Protein AF-A0A7J9BFY3-F1 (afdb_monomer_lite)

InterPro domains:
  IPR002213 UDP-glucuronosyl/UDP-glucosyltransferase [PF00201] (2-82)

Organism: Gossypium gossypioides (NCBI:txid34282)

Foldseek 3Di:
DALVVVQVVLVVVLVVPAADEAADAPVVHDDPSVCPDPVSCVSCVVGYDYYNDDPLLVVLLDPVDPDDDDPPDPVNVCSNVVSPPVVVVVCCLVPNPVNVVVVVVVVVD

Sequence (109 aa):
MSAKHLKEFAWGLANSKHPFLWIVRPDVVMGDSANLDLEFLKEIKERGLITSWCNQYEVLSHPSVGVFLTHCGWNSTVETISGENIEFLVKEMMEGEEGKKKKEKALEW

Secondary structure (DSSP, 8-state):
--HHHHHHHHHHHHHT-S-EEEE--TTTS-SS-----HHHHHHHTTTEEEES---HHHHHTSTT---------HHHHHHHHHHS-HHHHHHHHHHSHHHHHHHHHHHT-

Structure (mmCIF, N/CA/C/O backbone):
data_AF-A0A7J9BFY3-F1
#
_entry.id   AF-A0A7J9BFY3-F1
#
loop_
_atom_site.group_PDB
_atom_site.id
_atom_site.type_symbol
_atom_site.label_atom_id
_atom_site.label_alt_id
_atom_site.label_comp_id
_atom_site.label_asym_id
_atom_site.label_entity_id
_atom_site.label_seq_id
_atom_site.pdbx_PDB_ins_code
_atom_site.Cartn_x
_atom_site.Cartn_y
_atom_site.Cartn_z
_atom_site.occupancy
_atom_site.B_iso_or_equiv
_atom_site.auth_seq_id
_atom_site.auth_comp_id
_atom_site.auth_asym_id
_atom_site.auth_atom_id
_atom_site.pdbx_PDB_model_num
ATOM 1 N N . MET A 1 1 ? 8.677 11.393 -5.356 1.00 67.44 1 MET A N 1
ATOM 2 C CA . MET A 1 1 ? 9.448 10.176 -5.012 1.00 67.44 1 MET A CA 1
ATOM 3 C C . MET A 1 1 ? 10.506 9.970 -6.087 1.00 67.44 1 MET A C 1
ATOM 5 O O . MET A 1 1 ? 10.168 10.152 -7.247 1.00 67.44 1 MET A O 1
ATOM 9 N N . SER A 1 2 ? 11.766 9.680 -5.745 1.00 81.00 2 SER A N 1
ATOM 10 C CA . SER A 1 2 ? 12.789 9.367 -6.761 1.00 81.00 2 SER A CA 1
ATOM 11 C C . SER A 1 2 ? 12.584 7.946 -7.301 1.00 81.00 2 SER A C 1
ATOM 13 O O . SER A 1 2 ? 11.989 7.114 -6.614 1.00 81.00 2 SER A O 1
ATOM 15 N N . ALA A 1 3 ? 13.112 7.639 -8.489 1.00 79.19 3 ALA A N 1
ATOM 16 C CA . ALA A 1 3 ? 13.036 6.289 -9.061 1.00 79.19 3 ALA A CA 1
ATOM 17 C C . ALA A 1 3 ? 13.691 5.226 -8.154 1.00 79.19 3 ALA A C 1
ATOM 19 O O . ALA A 1 3 ? 13.173 4.121 -8.009 1.00 79.19 3 ALA A O 1
ATOM 20 N N . LYS A 1 4 ? 14.790 5.581 -7.469 1.00 84.12 4 LYS A N 1
ATOM 21 C CA . LYS A 1 4 ? 15.439 4.704 -6.483 1.00 84.12 4 LYS A CA 1
ATOM 22 C C . 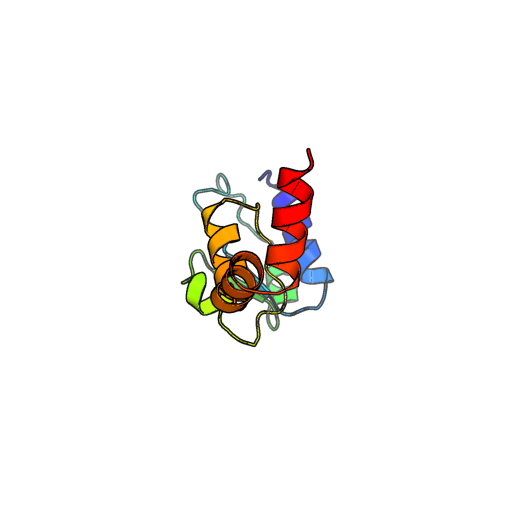LYS A 1 4 ? 14.510 4.394 -5.303 1.00 84.12 4 LYS A C 1
ATOM 24 O O . LYS A 1 4 ? 14.317 3.225 -4.991 1.00 84.12 4 LYS A O 1
ATOM 29 N N . HIS A 1 5 ? 13.898 5.416 -4.697 1.00 84.62 5 HIS A N 1
ATOM 30 C CA . HIS A 1 5 ? 12.972 5.214 -3.577 1.00 84.62 5 HIS A CA 1
ATOM 31 C C . HIS A 1 5 ? 11.724 4.427 -3.996 1.00 84.62 5 HIS A C 1
ATOM 33 O O . HIS A 1 5 ? 11.253 3.596 -3.231 1.00 84.62 5 HIS A O 1
ATOM 39 N N . LEU A 1 6 ? 11.214 4.639 -5.216 1.00 85.69 6 LEU A N 1
ATOM 40 C CA . LEU A 1 6 ? 10.105 3.849 -5.761 1.00 85.69 6 LEU A CA 1
ATOM 41 C C . LEU A 1 6 ? 10.471 2.362 -5.849 1.00 85.69 6 LEU A C 1
ATOM 43 O O . LEU A 1 6 ? 9.686 1.518 -5.423 1.00 85.69 6 LEU A O 1
ATOM 47 N N . LYS A 1 7 ? 11.664 2.046 -6.369 1.00 87.44 7 LYS A N 1
ATOM 48 C CA . LYS A 1 7 ? 12.139 0.663 -6.488 1.00 87.44 7 LYS A CA 1
ATOM 49 C C . LYS A 1 7 ? 12.340 0.009 -5.120 1.00 87.44 7 LYS A C 1
ATOM 51 O O . LYS A 1 7 ? 11.907 -1.122 -4.923 1.00 87.44 7 LYS A O 1
ATOM 56 N N . GLU A 1 8 ? 12.966 0.713 -4.180 1.00 90.88 8 GLU A N 1
ATOM 57 C CA . GLU A 1 8 ? 13.152 0.218 -2.810 1.00 90.88 8 GLU A CA 1
ATOM 58 C C . GLU A 1 8 ? 11.808 -0.025 -2.115 1.00 90.88 8 GLU A C 1
ATOM 60 O O . GLU A 1 8 ? 11.621 -1.065 -1.489 1.00 90.88 8 GLU A O 1
ATOM 65 N N . PHE A 1 9 ? 10.844 0.883 -2.287 1.00 90.62 9 PHE A N 1
ATOM 66 C CA . PHE A 1 9 ? 9.503 0.730 -1.730 1.00 90.62 9 PHE A CA 1
ATOM 67 C C . PHE A 1 9 ? 8.756 -0.466 -2.339 1.00 90.62 9 PHE A C 1
ATOM 69 O O . PHE A 1 9 ? 8.196 -1.277 -1.602 1.00 90.62 9 PHE A O 1
ATOM 76 N N . ALA A 1 10 ? 8.807 -0.627 -3.666 1.00 91.31 10 ALA A N 1
ATOM 77 C CA . ALA A 1 10 ? 8.214 -1.769 -4.360 1.00 91.31 10 ALA A CA 1
ATOM 78 C C . ALA A 1 10 ? 8.774 -3.098 -3.828 1.00 91.31 10 ALA A C 1
ATOM 80 O O . ALA A 1 10 ? 8.023 -3.973 -3.397 1.00 91.31 10 ALA A O 1
ATOM 81 N N . TRP A 1 11 ? 10.100 -3.233 -3.773 1.00 94.31 11 TRP A N 1
ATOM 82 C CA . TRP A 1 11 ? 10.732 -4.447 -3.257 1.00 94.31 11 TRP A CA 1
ATOM 83 C C . TRP A 1 11 ? 10.504 -4.650 -1.755 1.00 94.31 11 TRP A C 1
ATOM 85 O O . TRP A 1 11 ? 10.384 -5.791 -1.314 1.00 94.31 11 TRP A O 1
ATOM 95 N N . GLY A 1 12 ? 10.347 -3.578 -0.975 1.00 94.50 12 GLY A N 1
ATOM 96 C CA . GLY A 1 12 ? 9.887 -3.652 0.412 1.00 94.50 12 GLY A CA 1
ATOM 97 C C . GLY A 1 12 ? 8.504 -4.302 0.534 1.00 94.50 12 GLY A C 1
ATOM 98 O O . GLY A 1 12 ? 8.336 -5.244 1.311 1.00 94.50 12 GLY A O 1
ATOM 99 N N . LEU A 1 13 ? 7.535 -3.875 -0.285 1.00 94.19 13 LEU A N 1
ATOM 100 C CA . LEU A 1 13 ? 6.199 -4.485 -0.333 1.00 94.19 13 LEU A CA 1
ATOM 101 C C . LEU A 1 13 ? 6.256 -5.959 -0.754 1.00 94.19 13 LEU A C 1
ATOM 103 O O . LEU A 1 13 ? 5.663 -6.813 -0.094 1.00 94.19 13 LEU A O 1
ATOM 107 N N . ALA A 1 14 ? 7.007 -6.279 -1.810 1.00 94.81 14 ALA A N 1
ATOM 108 C CA . ALA A 1 14 ? 7.172 -7.651 -2.287 1.00 94.81 14 ALA A CA 1
ATOM 109 C C . ALA A 1 14 ? 7.753 -8.577 -1.202 1.00 94.81 14 ALA A C 1
ATOM 111 O O . ALA A 1 14 ? 7.197 -9.650 -0.930 1.00 94.81 14 ALA A O 1
ATOM 112 N N . ASN A 1 15 ? 8.820 -8.124 -0.539 1.00 96.25 15 ASN A N 1
ATOM 113 C CA . ASN A 1 15 ? 9.544 -8.874 0.486 1.00 96.25 15 ASN A CA 1
ATOM 114 C C . ASN A 1 15 ? 8.793 -8.979 1.814 1.00 96.25 15 ASN A C 1
ATOM 116 O O . ASN A 1 15 ? 9.067 -9.906 2.569 1.00 96.25 15 ASN A O 1
ATOM 120 N N . SER A 1 16 ? 7.820 -8.101 2.081 1.00 95.25 16 SER A N 1
ATOM 121 C CA . SER A 1 16 ? 6.959 -8.208 3.268 1.00 95.25 16 SER A CA 1
ATOM 122 C C . SER A 1 16 ? 6.140 -9.505 3.304 1.00 95.25 16 SER A C 1
ATOM 124 O O . SER A 1 16 ? 5.668 -9.905 4.360 1.00 95.25 16 SER A O 1
ATOM 126 N N . LYS A 1 17 ? 5.944 -10.158 2.148 1.00 95.06 17 LYS A N 1
ATOM 127 C CA . LYS A 1 17 ? 5.102 -11.355 1.968 1.00 95.06 17 LYS A CA 1
ATOM 128 C C . LYS A 1 17 ? 3.621 -11.181 2.358 1.00 95.06 17 LYS A C 1
ATOM 130 O O . LYS A 1 17 ? 2.857 -12.137 2.248 1.00 95.06 17 LYS A O 1
ATOM 135 N N . HIS A 1 18 ? 3.176 -9.965 2.675 1.00 95.06 18 HIS A N 1
ATOM 136 C CA . HIS A 1 18 ? 1.774 -9.648 2.950 1.00 95.06 18 HIS A CA 1
ATOM 137 C C . HIS A 1 18 ? 0.987 -9.273 1.679 1.00 95.06 18 HIS A C 1
ATOM 139 O O . HIS A 1 18 ? 1.595 -8.858 0.685 1.00 95.06 18 HIS A O 1
ATOM 145 N N . PRO A 1 19 ? -0.351 -9.433 1.672 1.00 96.56 19 PRO A N 1
ATOM 146 C CA . PRO A 1 19 ? -1.208 -8.863 0.636 1.00 96.56 19 PRO A CA 1
ATOM 147 C C . PRO A 1 19 ? -1.220 -7.332 0.692 1.00 96.56 19 PRO A C 1
ATOM 149 O O . PRO A 1 19 ? -1.167 -6.761 1.781 1.00 96.56 19 PRO A O 1
ATOM 152 N N . PHE A 1 20 ? -1.313 -6.662 -0.457 1.00 95.88 20 PHE A N 1
ATOM 153 C CA . PHE A 1 20 ? -1.373 -5.199 -0.502 1.00 95.88 20 PHE A CA 1
ATOM 154 C C . PHE A 1 20 ? -2.130 -4.660 -1.723 1.00 95.88 20 PHE A C 1
ATOM 156 O O . PHE A 1 20 ? -2.129 -5.252 -2.803 1.00 95.88 20 PHE A O 1
ATOM 163 N N . LEU A 1 21 ? -2.716 -3.474 -1.554 1.00 95.44 21 LEU A N 1
ATOM 164 C CA . LEU A 1 21 ? -3.206 -2.615 -2.629 1.00 95.44 21 LEU A CA 1
ATOM 165 C C . LEU A 1 21 ? -2.311 -1.375 -2.687 1.00 95.44 21 LEU A C 1
ATOM 167 O O . LEU A 1 21 ? -2.192 -0.656 -1.697 1.00 95.44 21 LEU A O 1
ATOM 171 N N . TRP A 1 22 ? -1.684 -1.119 -3.834 1.00 93.25 22 TRP A N 1
ATOM 172 C CA . TRP A 1 22 ? -0.803 0.031 -4.016 1.00 93.25 22 TRP A CA 1
ATOM 173 C C . TRP A 1 22 ? -1.325 0.964 -5.108 1.00 93.25 22 TRP A C 1
ATOM 175 O O . TRP A 1 22 ? -1.409 0.602 -6.282 1.00 93.25 22 TRP A O 1
ATOM 185 N N . ILE A 1 23 ? -1.671 2.189 -4.709 1.00 90.81 23 ILE A N 1
ATOM 186 C CA . ILE A 1 23 ? -2.132 3.231 -5.625 1.00 90.81 23 ILE A CA 1
ATOM 187 C C . ILE A 1 23 ? -0.924 3.992 -6.171 1.00 90.81 23 ILE A C 1
ATOM 189 O O . ILE A 1 23 ? -0.265 4.731 -5.437 1.00 90.81 23 ILE A O 1
ATOM 193 N N . VAL A 1 24 ? -0.628 3.817 -7.459 1.00 85.19 24 VAL A N 1
ATOM 194 C CA . VAL A 1 24 ? 0.509 4.455 -8.136 1.00 85.19 24 VAL A CA 1
ATOM 195 C C . VAL A 1 24 ? -0.008 5.381 -9.223 1.00 85.19 24 VAL A C 1
ATOM 197 O O . VAL A 1 24 ? -0.541 4.938 -10.235 1.00 85.19 24 VAL A O 1
ATOM 200 N N . ARG A 1 25 ? 0.174 6.687 -9.021 1.00 76.69 25 ARG A N 1
ATOM 201 C CA . ARG A 1 25 ? -0.208 7.725 -9.981 1.00 76.69 25 ARG A CA 1
ATOM 202 C C . ARG A 1 25 ? 0.882 7.930 -11.041 1.00 76.69 25 ARG A C 1
ATOM 204 O O . ARG A 1 25 ? 1.947 8.445 -10.687 1.00 76.69 25 ARG A O 1
ATOM 211 N N . PRO A 1 26 ? 0.642 7.576 -12.320 1.00 67.25 26 PRO A N 1
ATOM 212 C CA . PRO A 1 26 ? 1.659 7.673 -13.372 1.00 67.25 26 PRO A CA 1
ATOM 213 C C . PRO A 1 26 ? 2.151 9.105 -13.616 1.00 67.25 26 PRO A C 1
ATOM 215 O O . PRO A 1 26 ? 3.277 9.312 -14.043 1.00 67.25 26 PRO A O 1
ATOM 218 N N . ASP A 1 27 ? 1.317 10.100 -13.322 1.00 65.69 27 ASP A N 1
ATOM 219 C CA . ASP A 1 27 ? 1.605 11.519 -13.523 1.00 65.69 27 ASP A CA 1
ATOM 220 C C . ASP A 1 27 ? 2.486 12.132 -12.420 1.00 65.69 27 ASP A C 1
ATOM 222 O O . ASP A 1 27 ? 3.147 13.146 -12.635 1.00 65.69 27 ASP A O 1
ATOM 226 N N . VAL A 1 28 ? 2.531 11.503 -11.242 1.00 61.84 28 VAL A N 1
ATOM 227 C CA . VAL A 1 28 ? 3.327 11.953 -10.083 1.00 61.84 28 VAL A CA 1
ATOM 228 C C . VAL A 1 28 ? 4.660 11.198 -9.995 1.00 61.84 28 VAL A C 1
ATOM 230 O O . VAL A 1 28 ? 5.640 11.686 -9.421 1.00 61.84 28 VAL A O 1
ATOM 233 N N . VAL A 1 29 ? 4.720 10.009 -10.591 1.00 60.78 29 VAL A N 1
ATOM 234 C CA . VAL A 1 29 ? 5.942 9.224 -10.761 1.00 60.78 29 VAL A CA 1
ATOM 235 C C . VAL A 1 29 ? 6.562 9.612 -12.108 1.00 60.78 29 VAL A C 1
ATOM 237 O O . VAL A 1 29 ? 6.266 9.005 -13.127 1.00 60.78 29 VAL A O 1
ATOM 240 N N . MET A 1 30 ? 7.368 10.683 -12.115 1.00 47.28 30 MET A N 1
ATOM 241 C CA . MET A 1 30 ? 8.010 11.257 -13.314 1.00 47.28 30 MET A CA 1
ATOM 242 C C . MET A 1 30 ? 8.486 10.199 -14.332 1.00 47.28 30 MET A C 1
ATOM 244 O O . MET A 1 30 ? 9.352 9.402 -13.993 1.00 47.28 30 MET A O 1
ATOM 248 N N . GLY A 1 31 ? 7.965 10.273 -15.567 1.00 46.34 31 GLY A N 1
ATOM 249 C CA . GLY A 1 31 ? 8.557 9.851 -16.855 1.00 46.34 31 GLY A CA 1
ATOM 250 C C . GLY A 1 31 ? 9.228 8.476 -16.942 1.00 46.34 31 GLY A C 1
ATOM 251 O O . GLY A 1 31 ? 10.240 8.265 -16.290 1.00 46.34 31 GLY A O 1
ATOM 252 N N . ASP A 1 32 ? 8.713 7.567 -17.782 1.00 46.62 32 ASP A N 1
ATOM 253 C CA . ASP A 1 32 ? 9.305 6.270 -18.203 1.00 46.62 32 ASP A CA 1
ATOM 254 C C . ASP A 1 32 ? 9.895 5.352 -17.098 1.00 46.62 32 ASP A C 1
ATOM 256 O O . ASP A 1 32 ? 10.443 4.284 -17.373 1.00 46.62 32 ASP A O 1
ATOM 260 N N . SER A 1 33 ? 9.745 5.724 -15.825 1.00 46.50 33 SER A N 1
ATOM 261 C CA . SER A 1 33 ? 10.372 5.120 -14.646 1.00 46.50 33 SER A CA 1
ATOM 262 C C . SER A 1 33 ? 9.365 4.425 -13.725 1.00 46.50 33 SER A C 1
ATOM 264 O O . SER A 1 33 ? 9.752 3.786 -12.750 1.00 46.50 33 SER A O 1
ATOM 266 N N . ALA A 1 34 ? 8.082 4.437 -14.102 1.00 53.72 34 ALA A N 1
ATOM 267 C CA . ALA A 1 34 ? 7.057 3.533 -13.578 1.00 53.72 34 ALA A CA 1
ATOM 268 C C . ALA A 1 34 ? 7.208 2.088 -14.105 1.00 53.72 34 ALA A C 1
ATOM 270 O O . ALA A 1 34 ? 6.313 1.265 -13.925 1.00 53.72 34 ALA A O 1
ATOM 271 N N . ASN A 1 35 ? 8.336 1.765 -14.747 1.00 62.91 35 ASN A N 1
ATOM 272 C CA . ASN A 1 35 ? 8.705 0.405 -15.114 1.00 62.91 35 ASN A CA 1
ATOM 273 C C . ASN A 1 35 ? 9.126 -0.363 -13.855 1.00 62.91 35 ASN A C 1
ATOM 275 O O . ASN A 1 35 ? 10.305 -0.626 -13.617 1.00 62.91 35 ASN A O 1
ATOM 279 N N . LEU A 1 36 ? 8.136 -0.700 -13.028 1.00 75.19 36 LEU A N 1
ATOM 280 C CA . LEU A 1 36 ? 8.253 -1.810 -12.094 1.00 75.19 36 LEU A CA 1
ATOM 281 C C . LEU A 1 36 ? 8.658 -3.032 -12.925 1.00 75.19 36 LEU A C 1
ATOM 283 O O . LEU A 1 36 ? 7.991 -3.369 -13.905 1.00 75.19 36 LEU A O 1
ATOM 287 N N . ASP A 1 37 ? 9.809 -3.620 -12.605 1.00 81.12 37 ASP A N 1
ATOM 288 C CA . ASP A 1 37 ? 10.384 -4.675 -13.430 1.00 81.12 37 ASP A CA 1
ATOM 289 C C . ASP A 1 37 ? 9.468 -5.914 -13.482 1.00 81.12 37 ASP A C 1
ATOM 291 O O . ASP A 1 37 ? 8.652 -6.180 -12.596 1.00 81.12 37 ASP A O 1
ATOM 295 N N . LEU A 1 38 ? 9.577 -6.685 -14.570 1.00 86.44 38 LEU A N 1
ATOM 296 C CA . LEU A 1 38 ? 8.777 -7.903 -14.761 1.00 86.44 38 LEU A CA 1
ATOM 297 C C . LEU A 1 38 ? 8.993 -8.921 -13.633 1.00 86.44 38 LEU A C 1
ATOM 299 O O . LEU A 1 38 ? 8.129 -9.759 -13.389 1.00 86.44 38 LEU A O 1
ATOM 303 N N . GLU A 1 39 ? 10.152 -8.875 -12.979 1.00 91.56 39 GLU A N 1
ATOM 304 C CA . GLU A 1 39 ? 10.480 -9.721 -11.838 1.00 91.56 39 GLU A CA 1
ATOM 305 C C . GLU A 1 39 ? 9.617 -9.368 -10.625 1.00 91.56 39 GLU A C 1
ATOM 307 O O . GLU A 1 39 ? 8.956 -10.250 -10.074 1.00 91.56 39 GLU A O 1
ATOM 312 N N . PHE A 1 40 ? 9.517 -8.083 -10.284 1.00 91.56 40 PHE A N 1
ATOM 313 C CA . PHE A 1 40 ? 8.617 -7.606 -9.243 1.00 91.56 40 PHE A CA 1
ATOM 314 C C . PHE A 1 40 ? 7.156 -7.977 -9.535 1.00 91.56 40 PHE A C 1
ATOM 316 O O . PHE A 1 40 ? 6.478 -8.519 -8.663 1.00 91.56 40 PHE A O 1
ATOM 323 N N . LEU A 1 41 ? 6.671 -7.758 -10.765 1.00 90.75 41 LEU A N 1
ATOM 324 C CA . LEU A 1 41 ? 5.285 -8.097 -11.126 1.00 90.75 41 LEU A CA 1
ATOM 325 C C . LEU A 1 41 ? 4.988 -9.597 -10.978 1.00 90.75 41 LEU A C 1
ATOM 327 O O . LEU A 1 41 ? 3.889 -9.972 -10.569 1.00 90.75 41 LEU A O 1
ATOM 331 N N . LYS A 1 42 ? 5.966 -10.461 -11.275 1.00 93.88 42 LYS A N 1
ATOM 332 C CA . LYS A 1 42 ? 5.852 -11.908 -11.039 1.00 93.88 42 LYS A CA 1
ATOM 333 C C . LYS A 1 42 ? 5.816 -12.239 -9.550 1.00 93.88 42 LYS A C 1
ATOM 335 O O . LYS A 1 42 ? 4.989 -13.051 -9.146 1.00 93.88 42 LYS A O 1
ATOM 340 N N . GLU A 1 43 ? 6.671 -11.609 -8.749 1.00 95.62 43 GLU A N 1
ATOM 341 C CA . GLU A 1 43 ? 6.750 -11.836 -7.300 1.00 95.62 43 GLU A CA 1
ATOM 342 C C . GLU A 1 43 ? 5.445 -11.465 -6.576 1.00 95.62 43 GLU A C 1
ATOM 344 O O . GLU A 1 43 ? 5.041 -12.137 -5.625 1.00 95.62 43 GLU A O 1
ATOM 349 N N . ILE A 1 44 ? 4.751 -10.418 -7.030 1.00 94.81 44 ILE A N 1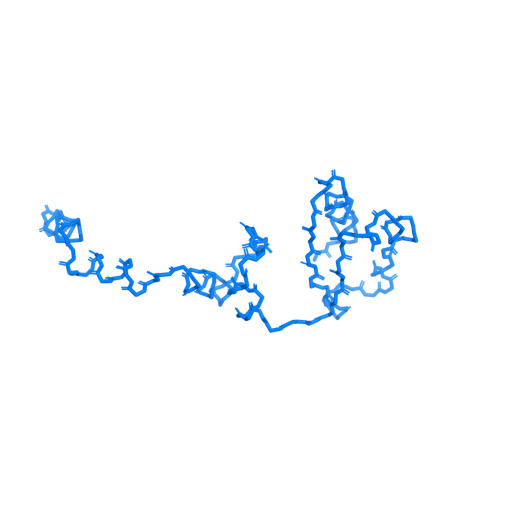
ATOM 350 C CA . ILE A 1 44 ? 3.535 -9.931 -6.362 1.00 94.81 44 ILE A CA 1
ATOM 351 C C . ILE A 1 44 ? 2.237 -10.530 -6.913 1.00 94.81 44 ILE A C 1
ATOM 353 O O . ILE A 1 44 ? 1.183 -10.267 -6.342 1.00 94.81 44 ILE A O 1
AT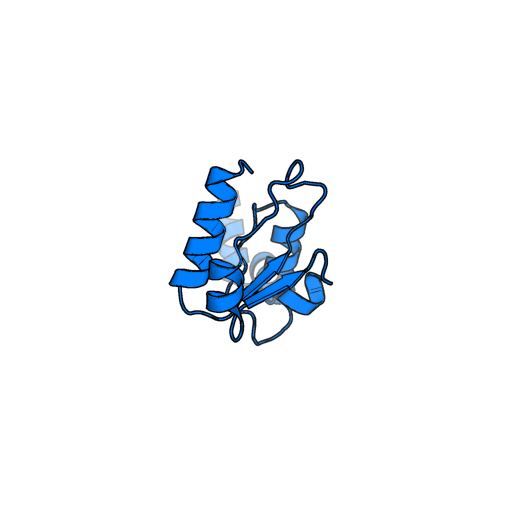OM 357 N N . LYS A 1 45 ? 2.289 -11.331 -7.984 1.00 94.19 45 LYS A N 1
ATOM 358 C CA . LYS A 1 45 ? 1.128 -11.765 -8.790 1.00 94.19 45 LYS A CA 1
ATOM 359 C C . LYS A 1 45 ? -0.082 -12.270 -7.989 1.00 94.19 45 LYS A C 1
ATOM 361 O O . LYS A 1 45 ? -1.213 -12.017 -8.380 1.00 94.19 45 LYS A O 1
ATOM 366 N N . GLU A 1 46 ? 0.150 -12.975 -6.886 1.00 95.81 46 GLU A N 1
ATOM 367 C CA . GLU A 1 46 ? -0.906 -13.605 -6.078 1.00 95.81 46 GLU A CA 1
ATOM 368 C C . GLU A 1 46 ? -1.296 -12.788 -4.826 1.00 95.81 46 GLU A C 1
ATOM 370 O O . GLU A 1 46 ? -2.164 -13.201 -4.062 1.00 95.81 46 GLU A O 1
ATOM 375 N N . ARG A 1 47 ? -0.626 -11.657 -4.558 1.00 95.81 47 ARG A N 1
ATOM 376 C CA . ARG A 1 47 ? -0.743 -10.913 -3.284 1.00 95.81 47 ARG A CA 1
ATOM 377 C C . ARG A 1 47 ? -0.879 -9.400 -3.444 1.00 95.81 47 ARG A C 1
ATOM 379 O O . ARG A 1 47 ? -1.369 -8.740 -2.533 1.00 95.81 47 ARG A O 1
ATOM 386 N N . GLY A 1 48 ? -0.407 -8.841 -4.549 1.00 94.12 48 GLY A N 1
ATOM 387 C CA . GLY A 1 48 ? -0.356 -7.406 -4.784 1.00 94.12 48 GLY A CA 1
ATOM 388 C C . GLY A 1 48 ? -1.281 -6.986 -5.914 1.00 94.12 48 GLY A C 1
ATOM 389 O O . GLY A 1 48 ? -1.286 -7.600 -6.980 1.00 94.12 48 GLY A O 1
ATOM 390 N N . LEU A 1 49 ? -2.009 -5.894 -5.700 1.00 93.75 49 LEU A N 1
ATOM 391 C CA . LEU A 1 49 ? -2.742 -5.192 -6.749 1.00 93.75 49 LEU A CA 1
ATOM 392 C C . LEU A 1 49 ? -2.202 -3.769 -6.884 1.00 93.75 49 LEU A C 1
ATOM 394 O O . LEU A 1 49 ? -2.053 -3.059 -5.890 1.00 93.75 49 LEU A O 1
ATOM 398 N N . ILE A 1 50 ? -1.927 -3.348 -8.119 1.00 91.06 50 ILE A N 1
ATOM 399 C CA . ILE A 1 50 ? -1.467 -1.995 -8.442 1.00 91.06 50 ILE A CA 1
ATOM 400 C C . ILE A 1 50 ? -2.493 -1.337 -9.355 1.00 91.06 50 ILE A C 1
ATOM 402 O O . ILE A 1 50 ? -2.873 -1.903 -10.377 1.00 91.06 50 ILE A O 1
ATOM 406 N N . THR A 1 51 ? -2.939 -0.141 -8.987 1.00 89.69 51 THR A N 1
ATOM 407 C CA . THR A 1 51 ? -3.898 0.653 -9.769 1.00 89.69 51 THR A CA 1
ATOM 408 C C . THR A 1 51 ? -3.560 2.137 -9.663 1.00 89.69 51 THR A C 1
ATOM 410 O O . THR A 1 51 ? -2.865 2.561 -8.742 1.00 89.69 51 THR A O 1
ATOM 413 N N . SER A 1 52 ? -4.044 2.952 -10.597 1.00 87.88 52 SER A N 1
ATOM 414 C CA . SER A 1 52 ? -3.844 4.404 -10.571 1.00 87.88 52 SER A CA 1
ATOM 415 C C . SER A 1 52 ? -4.824 5.140 -9.663 1.00 87.88 52 SER A C 1
ATOM 417 O O . SER A 1 52 ? -4.588 6.299 -9.321 1.00 87.88 52 SER A O 1
ATOM 419 N N . TRP A 1 53 ? -5.932 4.495 -9.294 1.00 89.50 53 TRP A N 1
ATOM 420 C CA . TRP A 1 53 ? -6.992 5.108 -8.503 1.00 89.50 53 TRP A CA 1
ATOM 421 C C . TRP A 1 53 ? -7.811 4.063 -7.740 1.00 89.50 53 TRP A C 1
ATOM 423 O O . TRP A 1 53 ? -7.968 2.928 -8.193 1.00 89.50 53 TRP A O 1
ATOM 433 N N . CYS A 1 54 ? -8.357 4.473 -6.597 1.00 91.75 54 CYS A N 1
ATOM 434 C CA . CYS A 1 54 ? -9.380 3.746 -5.852 1.00 91.75 54 CYS A CA 1
ATOM 435 C C . CYS A 1 54 ? -10.297 4.736 -5.120 1.00 91.75 54 CYS A C 1
ATOM 437 O O . CYS A 1 54 ? -9.908 5.883 -4.879 1.00 91.75 54 CYS A O 1
ATOM 439 N N . ASN A 1 55 ? -11.481 4.275 -4.714 1.00 93.12 55 ASN A N 1
ATOM 440 C CA . ASN A 1 55 ? -12.276 4.974 -3.711 1.00 93.12 55 ASN A CA 1
ATOM 441 C C . ASN A 1 55 ? -11.630 4.739 -2.332 1.00 93.12 55 ASN A C 1
ATOM 443 O O . ASN A 1 55 ? -11.832 3.690 -1.721 1.00 93.12 55 ASN A O 1
ATOM 447 N N . GLN A 1 56 ? -10.808 5.691 -1.873 1.00 88.56 56 GLN A N 1
ATOM 448 C CA . GLN A 1 56 ? -10.006 5.543 -0.650 1.00 88.56 56 GLN A CA 1
ATOM 449 C C . GLN A 1 56 ? -10.879 5.256 0.577 1.00 88.56 56 GLN A C 1
ATOM 451 O O . GLN A 1 56 ? -10.534 4.383 1.364 1.00 88.56 56 GLN A O 1
ATOM 456 N N . TYR A 1 57 ? -12.031 5.918 0.705 1.00 86.12 57 TYR A N 1
ATOM 457 C CA . TYR A 1 57 ? -12.947 5.700 1.823 1.00 86.12 57 TYR A CA 1
ATOM 458 C C . TYR A 1 57 ? -13.475 4.259 1.873 1.00 86.12 57 TYR A C 1
ATOM 460 O O . TYR A 1 57 ? -13.435 3.622 2.925 1.00 86.1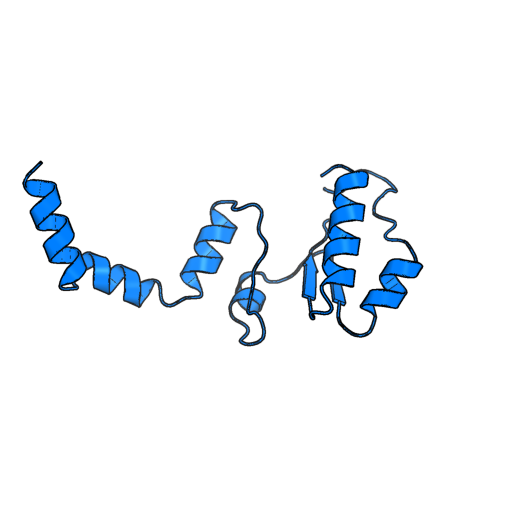2 57 TYR A O 1
ATOM 468 N N . GLU A 1 58 ? -13.922 3.716 0.738 1.00 91.00 58 GLU A N 1
ATOM 469 C CA . GLU A 1 58 ? -14.409 2.331 0.664 1.00 91.00 58 GLU A CA 1
ATOM 470 C C . GLU A 1 58 ? -13.298 1.318 0.947 1.00 91.00 58 GLU A C 1
ATOM 472 O O . GLU A 1 58 ? -13.524 0.345 1.664 1.00 91.00 58 GLU A O 1
ATOM 477 N N . VAL A 1 59 ? -12.088 1.561 0.427 1.00 92.25 59 VAL A N 1
ATOM 478 C CA . VAL A 1 59 ? -10.917 0.720 0.709 1.00 92.25 59 VAL A CA 1
ATOM 479 C C . VAL A 1 59 ? -10.598 0.734 2.201 1.00 92.25 59 VAL A C 1
ATOM 481 O O . VAL A 1 59 ? -10.483 -0.333 2.795 1.00 92.25 59 VAL A O 1
ATOM 484 N N . LEU A 1 60 ? -10.488 1.913 2.818 1.00 89.25 60 LEU A N 1
ATOM 485 C CA . LEU A 1 60 ? -10.164 2.045 4.243 1.00 89.25 60 LEU A CA 1
ATOM 486 C C . LEU A 1 60 ? -11.259 1.483 5.156 1.00 89.25 60 LEU A C 1
ATOM 488 O O . LEU A 1 60 ? -10.952 1.015 6.246 1.00 89.25 60 LEU A O 1
ATOM 492 N N . SER A 1 61 ? -12.512 1.484 4.702 1.00 88.19 61 SER A N 1
ATOM 493 C CA . SER A 1 61 ? -13.641 0.898 5.437 1.00 88.19 61 SER A CA 1
ATOM 494 C C . SER A 1 61 ? -13.743 -0.625 5.276 1.00 88.19 61 SER A C 1
ATOM 496 O O . SER A 1 61 ? -14.556 -1.266 5.943 1.00 88.19 61 SER A O 1
ATOM 498 N N . HIS A 1 62 ? -12.965 -1.230 4.373 1.00 91.25 62 HIS A N 1
ATOM 499 C CA . HIS A 1 62 ? -13.043 -2.660 4.105 1.00 91.25 62 HIS A CA 1
ATOM 500 C C . HIS A 1 62 ? -12.328 -3.467 5.206 1.00 91.25 62 HIS A C 1
ATOM 502 O O . HIS A 1 62 ? -11.150 -3.226 5.470 1.00 91.25 62 HIS A O 1
ATOM 508 N N . PRO A 1 63 ? -12.954 -4.511 5.789 1.00 90.62 63 PRO A N 1
ATOM 509 C CA . PRO A 1 63 ? -12.404 -5.240 6.942 1.00 90.62 63 PRO A CA 1
ATOM 510 C C . PRO A 1 63 ? -11.087 -5.984 6.666 1.00 90.62 63 PRO A C 1
ATOM 512 O O 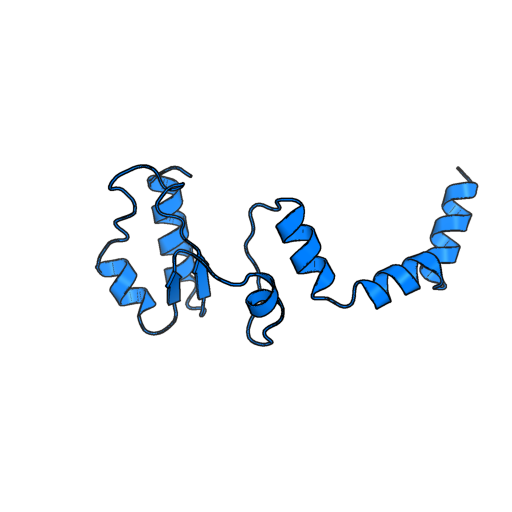. PRO A 1 63 ? -10.401 -6.402 7.591 1.00 90.62 63 PRO A O 1
ATOM 515 N N . SER A 1 64 ? -10.723 -6.183 5.397 1.00 92.44 64 SER A N 1
ATOM 516 C CA . SER A 1 64 ? -9.426 -6.767 5.019 1.00 92.44 64 SER A CA 1
ATOM 517 C C . SER A 1 64 ? -8.251 -5.787 5.113 1.00 92.44 64 SER A C 1
ATOM 519 O O . SER A 1 64 ? -7.105 -6.222 4.995 1.00 92.44 64 SER A O 1
ATOM 521 N N . VAL A 1 65 ? -8.502 -4.486 5.289 1.00 92.19 65 VAL A N 1
ATOM 522 C CA . VAL A 1 65 ? -7.445 -3.482 5.444 1.00 92.19 65 VAL A CA 1
ATOM 523 C C . VAL A 1 65 ? -7.040 -3.403 6.911 1.00 92.19 65 VAL A C 1
ATOM 525 O O . VAL A 1 65 ? -7.794 -2.934 7.750 1.00 92.19 65 VAL A O 1
ATOM 528 N N . GLY A 1 66 ? -5.829 -3.873 7.214 1.00 89.25 66 GLY A N 1
ATOM 529 C CA . GLY A 1 66 ? -5.250 -3.794 8.562 1.00 89.25 66 GLY A CA 1
ATOM 530 C C . GLY A 1 66 ? -4.203 -2.692 8.739 1.00 89.25 66 GLY A C 1
ATOM 531 O O . GLY A 1 66 ? -3.879 -2.332 9.864 1.00 89.25 66 GLY A O 1
ATOM 532 N N . VAL A 1 67 ? -3.638 -2.173 7.644 1.00 89.88 67 VAL A N 1
ATOM 533 C CA . VAL A 1 67 ? -2.604 -1.127 7.662 1.00 89.88 67 VAL A CA 1
ATOM 534 C C . VAL A 1 67 ? -2.804 -0.206 6.467 1.00 89.88 67 VAL A C 1
ATOM 536 O O . VAL A 1 67 ? -2.969 -0.677 5.341 1.00 89.88 67 VAL A O 1
ATOM 539 N N . PHE A 1 68 ? -2.706 1.103 6.700 1.00 90.12 68 PHE A N 1
ATOM 540 C CA . PHE A 1 68 ? -2.681 2.108 5.645 1.00 90.12 68 PHE A CA 1
ATOM 541 C C . PHE A 1 68 ? -1.381 2.916 5.687 1.00 90.12 68 PHE A C 1
ATOM 543 O O . PHE A 1 68 ? -1.130 3.690 6.608 1.00 90.12 68 PHE A O 1
ATOM 550 N N . LEU A 1 69 ? -0.541 2.729 4.667 1.00 88.94 69 LEU A N 1
ATOM 551 C CA . LEU A 1 69 ? 0.676 3.513 4.478 1.00 88.94 69 LEU A CA 1
ATOM 552 C C . LEU A 1 69 ? 0.339 4.784 3.699 1.00 88.94 69 LEU A C 1
ATOM 554 O O . LEU A 1 69 ? 0.004 4.733 2.517 1.00 88.94 69 LEU A O 1
ATOM 558 N N . THR A 1 70 ? 0.453 5.930 4.362 1.00 83.81 70 THR A N 1
ATOM 559 C CA . THR A 1 70 ? 0.131 7.240 3.793 1.00 83.81 70 THR A CA 1
ATOM 560 C C . THR A 1 70 ? 1.275 8.226 4.001 1.00 83.81 70 THR A C 1
ATOM 562 O O . THR A 1 70 ? 2.088 8.083 4.908 1.00 83.81 70 THR A O 1
ATOM 565 N N . HIS A 1 71 ? 1.324 9.264 3.166 1.00 79.75 71 HIS A N 1
ATOM 566 C CA . HIS A 1 71 ? 2.220 10.410 3.356 1.00 79.75 71 HIS A CA 1
ATOM 567 C C . HIS A 1 71 ? 1.729 11.373 4.457 1.00 79.75 71 HIS A C 1
ATOM 569 O O . HIS A 1 71 ? 2.285 12.457 4.612 1.00 79.75 71 HIS A O 1
ATOM 575 N N . CYS A 1 72 ? 0.671 10.998 5.184 1.00 72.62 72 CYS A N 1
ATOM 576 C CA . CYS A 1 72 ? 0.049 11.771 6.260 1.00 72.62 72 CYS A CA 1
ATOM 577 C C . CYS A 1 72 ? -0.529 13.124 5.811 1.00 72.62 72 CYS A C 1
ATOM 579 O O . CYS A 1 72 ? -0.638 14.055 6.609 1.00 72.62 72 CYS A O 1
ATOM 581 N N . GLY A 1 73 ? -0.926 13.242 4.539 1.00 73.56 73 GLY A N 1
ATOM 582 C CA . GLY A 1 73 ? -1.710 14.383 4.074 1.00 73.56 73 GLY A CA 1
ATOM 583 C C . GLY A 1 73 ? -3.016 14.496 4.857 1.00 73.56 73 GLY A C 1
ATOM 584 O O . GLY A 1 73 ? -3.654 13.485 5.145 1.00 73.56 73 GLY A O 1
ATOM 585 N N . TRP A 1 74 ? -3.422 15.724 5.186 1.00 74.12 74 TRP A N 1
ATOM 586 C CA . TRP A 1 74 ? -4.533 15.989 6.106 1.00 74.12 74 TRP A CA 1
ATOM 587 C C . TRP A 1 74 ? -5.825 15.232 5.754 1.00 74.12 74 TRP A C 1
ATOM 589 O O . TRP A 1 74 ? -6.410 14.604 6.629 1.00 74.12 74 TRP A O 1
ATOM 599 N N . ASN A 1 75 ? -6.216 15.196 4.475 1.00 74.06 75 ASN A N 1
ATOM 600 C CA . ASN A 1 75 ? -7.417 14.474 4.033 1.00 74.06 75 ASN A CA 1
ATOM 601 C C . ASN A 1 75 ? -7.310 12.958 4.272 1.00 74.06 75 ASN A C 1
ATOM 603 O O . ASN A 1 75 ? -8.214 12.370 4.852 1.00 74.06 75 ASN A O 1
ATOM 607 N N . SER A 1 76 ? -6.184 12.331 3.905 1.00 66.38 76 SER A N 1
ATOM 608 C CA . SER A 1 76 ? -5.961 10.899 4.153 1.00 66.38 76 SER A CA 1
ATOM 609 C C . SER A 1 76 ? -5.927 10.576 5.645 1.00 66.38 76 SER A C 1
ATOM 611 O O . SER A 1 76 ? -6.450 9.546 6.060 1.00 66.38 76 SER A O 1
ATOM 613 N N . THR A 1 77 ? -5.339 11.455 6.459 1.00 74.06 77 THR A N 1
ATOM 614 C CA . THR A 1 77 ? -5.317 11.307 7.918 1.00 74.06 77 THR A CA 1
ATOM 615 C C . THR A 1 77 ? -6.733 11.374 8.488 1.00 74.06 77 THR A C 1
ATOM 617 O O . THR A 1 77 ? -7.126 10.480 9.228 1.00 74.06 77 THR A O 1
ATOM 620 N N . VAL A 1 78 ? -7.535 12.370 8.096 1.00 68.00 78 VAL A N 1
ATOM 621 C CA . VAL A 1 78 ? -8.930 12.493 8.545 1.00 68.00 78 VAL A CA 1
ATOM 622 C C . VAL A 1 78 ? -9.762 11.291 8.106 1.00 68.00 78 VAL A C 1
ATOM 624 O O . VAL A 1 78 ? -10.505 10.771 8.926 1.00 68.00 78 VAL A O 1
ATOM 627 N N . GLU A 1 79 ? -9.628 10.806 6.872 1.00 67.19 79 GLU A N 1
ATOM 628 C CA . GLU A 1 79 ? -10.366 9.628 6.390 1.00 67.19 79 GLU A CA 1
ATOM 629 C C . GLU A 1 79 ? -9.989 8.343 7.142 1.00 67.19 79 GLU A C 1
ATOM 631 O O . GLU A 1 79 ? -10.867 7.552 7.474 1.00 67.19 79 GLU A O 1
ATOM 636 N N . THR A 1 80 ? -8.705 8.164 7.472 1.00 62.78 80 THR A N 1
ATOM 637 C CA . THR A 1 80 ? -8.222 7.008 8.251 1.00 62.78 80 THR A CA 1
ATOM 638 C C . THR A 1 80 ? -8.782 7.024 9.661 1.00 62.78 80 THR A C 1
ATOM 640 O O . THR A 1 80 ? -9.331 6.030 10.121 1.00 62.78 80 THR A O 1
ATOM 643 N N . ILE A 1 81 ? -8.671 8.171 10.337 1.00 63.97 81 ILE A N 1
ATOM 644 C CA . ILE A 1 81 ? -9.178 8.310 11.699 1.00 63.97 81 ILE A CA 1
ATOM 645 C C . ILE A 1 81 ? -10.715 8.195 11.655 1.00 63.97 81 ILE A C 1
ATOM 647 O O . ILE A 1 81 ? -11.284 7.475 12.456 1.00 63.97 81 ILE A O 1
ATOM 651 N N . SER A 1 82 ? -11.401 8.793 10.671 1.00 62.34 82 SER A N 1
ATOM 652 C CA . SER A 1 82 ? -12.873 8.736 10.548 1.00 62.34 82 SER A CA 1
ATOM 653 C C . SER A 1 82 ? -13.423 7.339 10.264 1.00 62.34 82 SER A C 1
ATOM 655 O O . SER A 1 82 ? -14.585 7.088 10.580 1.00 62.34 82 SER A O 1
ATOM 657 N N . GLY A 1 83 ? -12.618 6.439 9.691 1.00 59.75 83 GLY A N 1
ATOM 658 C CA . GLY A 1 83 ? -12.964 5.025 9.536 1.00 59.75 83 GLY A CA 1
ATOM 659 C C . GLY A 1 83 ? -13.026 4.268 10.869 1.00 59.75 83 GLY A C 1
ATOM 660 O O . GLY A 1 83 ? -13.822 3.343 11.013 1.00 59.75 83 GLY A O 1
ATOM 661 N N . GLU A 1 84 ? -12.259 4.696 11.874 1.00 60.19 84 GLU A N 1
ATOM 662 C CA . GLU A 1 84 ? -12.313 4.162 13.235 1.00 60.19 84 GLU A CA 1
ATOM 663 C C . GLU A 1 84 ? -13.104 5.093 14.152 1.00 60.19 84 GLU A C 1
ATOM 665 O O . GLU A 1 84 ? -12.548 6.034 14.698 1.00 60.19 84 GLU A O 1
ATOM 670 N N . ASN A 1 85 ? -14.398 4.813 14.352 1.00 60.06 85 ASN A N 1
ATOM 671 C CA . ASN A 1 85 ? -15.224 5.274 15.482 1.00 60.06 85 ASN A CA 1
ATOM 672 C C . ASN A 1 85 ? -14.909 6.694 16.029 1.00 60.06 85 ASN A C 1
ATOM 674 O O . ASN A 1 85 ? -14.987 6.930 17.237 1.00 60.06 85 ASN A O 1
ATOM 678 N N . ILE A 1 86 ? -14.581 7.666 15.160 1.00 60.38 86 ILE A N 1
ATOM 679 C CA . ILE A 1 86 ? -14.265 9.043 15.571 1.00 60.38 86 ILE A CA 1
ATOM 680 C C . ILE A 1 86 ? -15.427 9.612 16.341 1.00 60.38 86 ILE A C 1
ATOM 682 O O . ILE A 1 86 ? -15.217 10.326 17.306 1.00 60.38 86 ILE A O 1
ATOM 686 N N . GLU A 1 87 ? -16.654 9.301 15.932 1.00 60.94 87 GLU A N 1
ATOM 687 C CA . GLU A 1 87 ? -17.830 9.769 16.643 1.00 60.94 87 GLU A CA 1
ATOM 688 C C . GLU A 1 87 ? -17.806 9.304 18.102 1.00 60.94 87 GLU A C 1
ATOM 690 O O . GLU A 1 87 ? -18.085 10.096 18.996 1.00 60.94 87 GLU A O 1
ATOM 695 N N . PHE A 1 88 ? -17.399 8.060 18.358 1.00 70.62 88 PHE A N 1
ATOM 696 C CA . PHE A 1 88 ? -17.233 7.542 19.710 1.00 70.62 88 PHE A CA 1
ATOM 697 C C . PHE A 1 88 ? -16.069 8.218 20.443 1.00 70.62 88 PHE A C 1
ATOM 699 O O . PHE A 1 88 ? -16.259 8.684 21.560 1.00 70.62 88 PHE A O 1
ATOM 706 N N . LEU A 1 89 ? -14.890 8.340 19.824 1.00 68.56 89 LEU A N 1
ATOM 707 C CA . LEU A 1 89 ? -13.718 8.964 20.459 1.00 68.56 89 LEU A CA 1
ATOM 708 C C . LEU A 1 89 ? -13.902 10.470 20.705 1.00 68.56 89 LEU A C 1
ATOM 710 O O . LEU A 1 89 ? -13.476 10.987 21.734 1.00 68.56 89 LEU A O 1
ATOM 714 N N . VAL A 1 90 ? -14.561 11.181 19.790 1.00 69.38 90 VAL A N 1
ATOM 715 C CA . VAL A 1 90 ? -14.919 12.598 19.924 1.00 69.38 90 VAL A CA 1
ATOM 716 C C . VAL A 1 90 ? -16.005 12.764 20.976 1.00 69.38 90 VAL A C 1
ATOM 718 O O . VAL A 1 90 ? -15.870 13.656 21.810 1.00 69.38 90 VAL A O 1
ATOM 721 N N . LYS A 1 91 ? -17.033 11.904 21.012 1.00 72.69 91 LYS A N 1
ATOM 722 C CA . LYS A 1 91 ? -18.007 11.903 22.116 1.00 72.69 91 LYS A CA 1
ATOM 723 C C . LYS A 1 91 ? -17.330 11.615 23.452 1.00 72.69 91 LYS A C 1
ATOM 725 O O . LYS A 1 91 ? -17.571 12.345 24.401 1.00 72.69 91 LYS A O 1
ATOM 730 N N . GLU A 1 92 ? -16.417 10.654 23.532 1.00 82.25 92 GLU A N 1
ATOM 731 C CA . GLU A 1 92 ? -15.680 10.359 24.767 1.00 82.25 92 GLU A CA 1
ATOM 732 C C . GLU A 1 92 ? -14.767 11.525 25.185 1.00 82.25 92 GLU A C 1
ATOM 734 O O . GLU A 1 92 ? -14.672 11.872 26.361 1.00 82.25 92 GLU A O 1
ATOM 739 N N . MET A 1 93 ? -14.141 12.210 24.228 1.00 75.81 93 MET A N 1
ATOM 740 C CA . MET A 1 93 ? -13.314 13.384 24.509 1.00 75.81 93 MET A CA 1
ATOM 741 C C . MET A 1 93 ? -14.140 14.616 24.920 1.00 75.81 93 MET A C 1
ATOM 743 O O . MET A 1 93 ? -13.675 15.422 25.725 1.00 75.81 93 MET A O 1
ATOM 747 N N . MET A 1 94 ? -15.348 14.783 24.378 1.00 77.62 94 MET A N 1
ATOM 748 C CA . MET A 1 94 ? -16.217 15.937 24.650 1.00 77.62 94 MET A CA 1
ATOM 749 C C . MET A 1 94 ? -17.110 15.732 25.880 1.00 77.62 94 MET A C 1
ATOM 751 O O . MET A 1 94 ? -17.359 16.673 26.635 1.00 77.62 94 MET A O 1
ATOM 755 N N . GLU A 1 95 ? -17.599 14.511 26.080 1.00 82.00 95 GLU A N 1
ATOM 756 C CA . GLU A 1 95 ? -18.671 14.172 27.022 1.00 82.00 95 GLU A CA 1
ATOM 757 C C . GLU A 1 95 ? -18.262 13.088 28.031 1.00 82.00 95 GLU A C 1
ATOM 759 O O . GLU A 1 95 ? -18.852 13.016 29.118 1.00 82.00 95 GLU A O 1
ATOM 764 N N . GLY A 1 96 ? -17.245 12.287 27.704 1.00 86.69 96 GLY A N 1
ATOM 765 C CA . GLY A 1 96 ? -16.733 11.200 28.533 1.00 86.69 96 GLY A CA 1
ATOM 766 C C . GLY A 1 96 ? -15.969 11.665 29.771 1.00 86.69 96 GLY A C 1
ATOM 767 O O . GLY A 1 96 ? -15.571 12.830 29.914 1.00 86.69 96 GLY A O 1
ATOM 768 N N . GLU A 1 97 ? -15.787 10.742 30.714 1.00 86.81 97 GLU A N 1
ATOM 769 C CA . GLU A 1 97 ? -15.159 11.041 32.005 1.00 86.81 97 GLU A CA 1
ATOM 770 C C . GLU A 1 97 ? -13.687 11.440 31.852 1.00 86.81 97 GLU A C 1
ATOM 772 O O . GLU A 1 97 ? -13.214 12.346 32.545 1.00 86.81 97 GLU A O 1
ATOM 777 N N . GLU A 1 98 ? -12.961 10.801 30.928 1.00 80.44 98 GLU A N 1
ATOM 778 C CA . GLU A 1 98 ? -11.576 11.169 30.625 1.00 80.44 98 GLU A CA 1
ATOM 779 C C . GLU A 1 98 ? -11.472 12.568 30.010 1.00 80.44 98 GLU A C 1
ATOM 781 O O . GLU A 1 98 ? -10.583 13.344 30.381 1.00 80.44 98 GLU A O 1
ATOM 786 N N . GLY A 1 99 ? -12.376 12.897 29.083 1.00 82.56 99 GLY A N 1
ATOM 787 C CA . GLY A 1 99 ? -12.433 14.199 28.424 1.00 82.56 99 GLY A CA 1
ATOM 788 C C . GLY A 1 99 ? -12.673 15.338 29.414 1.00 82.56 99 GLY A C 1
ATOM 789 O O . GLY A 1 99 ? -11.940 16.331 29.427 1.00 82.56 99 GLY A O 1
ATOM 790 N N . LYS A 1 100 ? -13.636 15.150 30.324 1.00 85.81 100 LYS A N 1
ATOM 791 C CA . LYS A 1 100 ? -13.941 16.097 31.410 1.00 85.81 100 LYS A CA 1
ATOM 792 C C . LYS A 1 100 ? -12.744 16.328 32.336 1.00 85.81 100 LYS A C 1
ATOM 794 O O . LYS A 1 100 ? -12.387 17.481 32.568 1.00 85.81 100 LYS A O 1
ATOM 799 N N . LYS A 1 101 ? -12.061 15.262 32.773 1.00 85.62 101 LYS A N 1
ATOM 800 C CA . LYS A 1 101 ? -10.852 15.363 33.617 1.00 85.62 101 LYS A CA 1
ATOM 801 C C . LYS A 1 101 ? -9.714 16.118 32.927 1.00 85.62 101 LYS A C 1
ATOM 803 O O . LYS A 1 101 ? -9.047 16.944 33.548 1.00 85.62 101 LYS A O 1
ATOM 808 N N . LYS A 1 102 ? -9.482 15.852 31.636 1.00 82.50 102 LYS A N 1
ATOM 809 C CA . LYS A 1 102 ? -8.465 16.564 30.840 1.00 82.50 102 LYS A CA 1
ATOM 810 C C . LYS A 1 102 ? -8.802 18.055 30.704 1.00 82.50 102 LYS A C 1
ATOM 812 O O . LYS A 1 102 ? -7.897 18.880 30.801 1.00 82.50 102 LYS A O 1
ATOM 817 N N . LYS A 1 103 ? -10.084 18.402 30.535 1.00 79.50 103 LYS A N 1
ATOM 818 C CA . LYS A 1 103 ? -10.561 19.793 30.460 1.00 79.50 103 LYS A CA 1
ATOM 819 C C . LYS A 1 103 ? -10.406 20.547 31.782 1.00 79.50 103 LYS A C 1
ATOM 821 O O . LYS A 1 103 ? -9.944 21.681 31.758 1.00 79.50 103 LYS A O 1
ATOM 826 N N . GLU A 1 104 ? -10.753 19.933 32.912 1.00 83.69 104 GLU A N 1
ATOM 827 C CA . GLU A 1 104 ? -10.550 20.535 34.242 1.00 83.69 104 GLU A CA 1
ATOM 828 C C . GLU A 1 104 ? -9.073 20.842 34.486 1.00 83.69 104 GLU A C 1
ATOM 830 O O . GLU A 1 104 ? -8.724 21.972 34.807 1.00 83.69 104 GLU A O 1
ATOM 835 N N . LYS A 1 105 ? -8.190 19.883 34.201 1.00 82.31 105 LYS A N 1
ATOM 836 C CA . LYS A 1 105 ? -6.744 20.058 34.371 1.00 82.31 105 LYS A 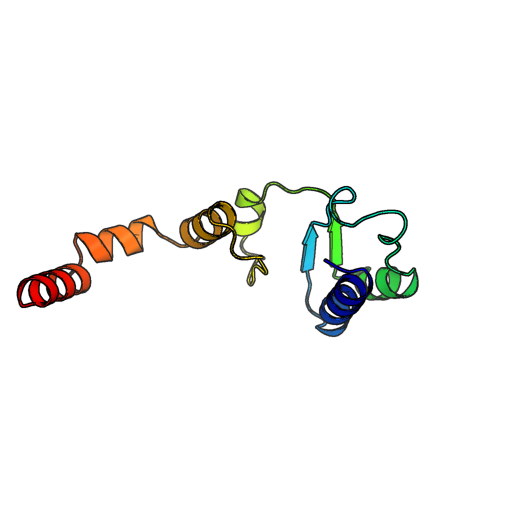CA 1
ATOM 837 C C . LYS A 1 105 ? -6.143 21.144 33.467 1.00 82.31 105 LYS A C 1
ATOM 839 O O . LYS A 1 105 ? -5.159 21.769 33.838 1.00 82.31 105 LYS A O 1
ATOM 844 N N . ALA A 1 106 ? -6.716 21.370 32.283 1.00 73.00 106 ALA A N 1
ATOM 845 C CA . ALA A 1 106 ? -6.291 22.438 31.376 1.00 73.00 106 ALA A CA 1
ATOM 846 C C . ALA A 1 106 ? -6.757 23.834 31.826 1.00 73.00 106 ALA A C 1
ATOM 848 O O . ALA A 1 106 ? -6.152 24.822 31.430 1.00 73.00 106 ALA A O 1
ATOM 849 N N . LEU A 1 107 ? -7.822 23.917 32.631 1.00 76.12 107 LEU A N 1
ATOM 850 C CA . LEU A 1 107 ? -8.296 25.164 33.245 1.00 76.12 107 LEU A CA 1
ATOM 851 C C . LEU A 1 107 ? -7.500 25.539 34.508 1.00 76.12 107 LEU A C 1
ATOM 853 O O . LEU A 1 107 ? -7.642 26.651 35.007 1.00 76.12 107 LEU A O 1
ATOM 857 N N . GLU A 1 108 ? -6.686 24.615 35.024 1.00 81.69 108 GLU A N 1
ATOM 858 C CA . GLU A 1 108 ? -5.763 24.832 36.146 1.00 81.69 108 GLU A CA 1
ATOM 859 C C . GLU A 1 108 ? -4.380 25.359 35.707 1.00 81.69 108 GLU A C 1
ATOM 861 O O . GLU A 1 108 ? -3.527 25.605 36.563 1.00 81.69 108 GLU A O 1
ATOM 866 N N . TRP A 1 109 ? -4.137 25.511 34.399 1.00 51.56 109 TRP A N 1
ATOM 867 C CA . TRP A 1 109 ? -2.935 26.129 33.814 1.00 51.56 109 TRP A CA 1
ATOM 868 C C . TRP A 1 109 ? -3.206 27.578 33.410 1.00 51.56 109 TRP A C 1
ATOM 870 O O . TRP A 1 109 ? -2.286 28.406 33.597 1.00 51.56 109 TRP A O 1
#

Radius of gyration: 19.55 Å; chains: 1; bounding box: 34×40×54 Å

pLDDT: mean 80.86, std 13.29, range [46.34, 96.56]